Protein AF-A0A536URD9-F1 (afdb_monomer)

Radius of gyration: 22.52 Å; Cα contacts (8 Å, |Δi|>4): 52; chains: 1; bounding box: 43×47×62 Å

Solvent-accessible surface area (backbone atoms only — not comparable to full-atom values): 7184 Å² total; per-residue (Å²): 133,90,82,89,80,92,72,85,83,72,82,86,80,73,82,71,85,88,58,98,82,60,55,73,68,55,48,50,51,45,49,53,51,17,67,68,47,91,67,63,44,72,52,42,37,30,32,57,55,17,29,72,77,56,36,71,65,23,14,50,51,37,42,47,52,64,52,48,53,59,50,51,51,50,51,53,51,50,58,51,44,71,75,44,53,88,38,67,69,51,48,52,49,52,52,51,51,53,50,52,53,53,52,50,53,52,49,51,50,50,60,61,49,58,64,60,76,72,62,82,128

pLDDT: mean 81.41, std 15.67, range [40.59, 97.0]

Structure (mmCIF, N/CA/C/O backbone):
data_AF-A0A536URD9-F1
#
_entry.id   AF-A0A536URD9-F1
#
loop_
_atom_site.group_PDB
_atom_site.id
_atom_site.type_symbol
_atom_site.label_atom_id
_atom_site.label_alt_id
_atom_site.label_comp_id
_atom_site.label_asym_id
_atom_site.label_entity_id
_atom_site.label_seq_id
_atom_site.pdbx_PDB_ins_code
_atom_site.Cartn_x
_atom_site.Cartn_y
_atom_site.Cartn_z
_atom_site.occupancy
_atom_site.B_iso_or_equiv
_atom_site.auth_seq_id
_atom_site.auth_comp_id
_atom_site.auth_asym_id
_atom_site.auth_atom_id
_atom_site.pdbx_PDB_model_num
ATOM 1 N N . MET A 1 1 ? -27.965 33.249 35.859 1.00 40.59 1 MET A N 1
ATOM 2 C CA . MET A 1 1 ? -28.135 31.846 36.283 1.00 40.59 1 MET A CA 1
ATOM 3 C C . MET A 1 1 ? -28.349 31.024 35.018 1.00 40.59 1 MET A C 1
ATOM 5 O O . MET A 1 1 ? -29.299 31.285 34.303 1.00 40.59 1 MET A O 1
ATOM 9 N N . SER A 1 2 ? -27.345 30.204 34.701 1.00 43.50 2 SER A N 1
ATOM 10 C CA . SER A 1 2 ? -27.216 29.172 33.657 1.00 43.50 2 SER A CA 1
ATOM 11 C C . SER A 1 2 ? -28.465 28.775 32.841 1.00 43.50 2 SER A C 1
ATOM 13 O O . SER A 1 2 ? -29.454 28.335 33.414 1.00 43.50 2 SER A O 1
ATOM 15 N N . THR A 1 3 ? -28.393 28.797 31.507 1.00 42.06 3 THR A N 1
ATOM 16 C CA . THR A 1 3 ? -28.070 27.606 30.683 1.00 42.06 3 THR A CA 1
ATOM 17 C C . THR A 1 3 ? -28.192 27.935 29.190 1.00 42.06 3 THR A C 1
ATOM 19 O O . THR A 1 3 ? -29.220 28.393 28.704 1.00 42.06 3 THR A O 1
ATOM 22 N N . ALA A 1 4 ? -27.097 27.710 28.469 1.00 54.03 4 ALA A N 1
ATOM 23 C CA . ALA A 1 4 ? -27.060 27.591 27.021 1.00 54.03 4 ALA A CA 1
ATOM 24 C C . ALA A 1 4 ? -27.517 26.180 26.625 1.00 54.03 4 ALA A C 1
ATOM 26 O O . ALA A 1 4 ? -27.027 25.232 27.237 1.00 54.03 4 ALA A O 1
ATOM 27 N N . SER A 1 5 ? -28.362 26.026 25.597 1.00 48.31 5 SER A N 1
ATOM 28 C CA . SER A 1 5 ? -28.455 24.753 24.850 1.00 48.31 5 SER A CA 1
ATOM 29 C C . SER A 1 5 ? -29.257 24.759 23.543 1.00 48.31 5 SER A C 1
ATOM 31 O O . SER A 1 5 ? -29.301 23.713 22.905 1.00 48.31 5 SER A O 1
ATOM 33 N N . ASP A 1 6 ? -29.838 25.860 23.066 1.00 46.66 6 ASP A N 1
ATOM 34 C CA . ASP A 1 6 ? -30.651 25.784 21.840 1.00 46.66 6 ASP A CA 1
ATOM 35 C C . ASP A 1 6 ? -29.830 26.093 20.586 1.00 46.66 6 ASP A C 1
ATOM 37 O O . ASP A 1 6 ? -29.899 27.166 19.992 1.00 46.66 6 ASP A O 1
ATOM 41 N N . THR A 1 7 ? -29.037 25.102 20.173 1.00 49.84 7 THR A N 1
ATOM 42 C CA . THR A 1 7 ? -28.557 25.000 18.788 1.00 49.84 7 THR A CA 1
ATOM 43 C C . THR A 1 7 ? -29.370 23.931 18.059 1.00 49.84 7 THR A C 1
ATOM 45 O O . THR A 1 7 ? -29.064 22.743 18.169 1.00 49.84 7 THR A O 1
ATOM 48 N N . PRO A 1 8 ? -30.396 24.302 17.275 1.00 49.28 8 PRO A N 1
ATOM 49 C CA . PRO A 1 8 ? -31.011 23.373 16.343 1.00 49.28 8 PRO A CA 1
ATOM 50 C C . PRO A 1 8 ? -30.080 23.235 15.132 1.00 49.28 8 PRO A C 1
ATOM 52 O O . PRO A 1 8 ? -30.231 23.914 14.121 1.00 49.28 8 PRO A O 1
ATOM 55 N N . THR A 1 9 ? -29.088 22.346 15.229 1.00 53.56 9 THR A N 1
ATOM 56 C CA . THR A 1 9 ? -28.290 21.871 14.081 1.00 53.56 9 THR A CA 1
ATOM 57 C C . THR A 1 9 ? -29.116 20.883 13.254 1.00 53.56 9 THR A C 1
ATOM 59 O O . THR A 1 9 ? -28.776 19.715 13.079 1.00 53.56 9 THR A O 1
ATOM 62 N N . ALA A 1 10 ? -30.255 21.366 12.761 1.00 49.19 10 ALA A N 1
ATOM 63 C CA . ALA A 1 10 ? -31.035 20.690 11.748 1.00 49.19 10 ALA A CA 1
ATOM 64 C C . ALA A 1 10 ? -30.282 20.735 10.408 1.00 49.19 10 ALA A C 1
ATOM 66 O O . ALA A 1 10 ? -29.823 21.787 9.973 1.00 49.19 10 ALA A O 1
ATOM 67 N N . ALA A 1 11 ? -30.236 19.578 9.748 1.00 50.09 11 ALA A N 1
ATOM 68 C CA . ALA A 1 11 ? -30.086 19.4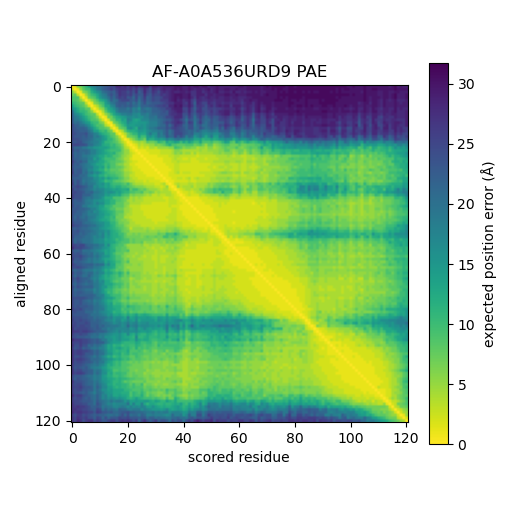29 8.303 1.00 50.09 11 ALA A CA 1
ATOM 69 C C . ALA A 1 11 ? -28.753 19.873 7.671 1.00 50.09 11 ALA A C 1
ATOM 71 O O . ALA A 1 11 ? -28.712 20.737 6.800 1.00 50.09 11 ALA A O 1
ATOM 72 N N . ILE A 1 12 ? -27.679 19.151 7.985 1.00 53.03 12 ILE A N 1
ATOM 73 C CA . ILE A 1 12 ? -26.644 18.870 6.981 1.00 53.03 12 ILE A CA 1
ATOM 74 C C . ILE A 1 12 ? -26.723 17.368 6.682 1.00 53.03 12 ILE A C 1
ATOM 76 O O . ILE A 1 12 ? -25.902 16.569 7.116 1.00 53.03 12 ILE A O 1
ATOM 80 N N . ASP A 1 13 ? -27.807 16.975 6.010 1.00 51.12 13 ASP A N 1
ATOM 81 C CA . ASP A 1 13 ? -27.921 15.663 5.373 1.00 51.12 13 ASP A CA 1
ATOM 82 C C . ASP A 1 13 ? -27.298 15.802 3.981 1.00 51.12 13 ASP A C 1
ATOM 84 O O . ASP A 1 13 ? -27.980 16.064 2.989 1.00 51.12 13 ASP A O 1
ATOM 88 N N . VAL A 1 14 ? -25.962 15.773 3.921 1.00 57.59 14 VAL A N 1
ATOM 89 C CA . VAL A 1 14 ? -25.253 15.741 2.639 1.00 57.59 14 VAL A CA 1
ATOM 90 C C . VAL A 1 14 ? -25.345 14.305 2.136 1.00 57.59 14 VAL A C 1
ATOM 92 O O . VAL A 1 14 ? -24.819 13.392 2.778 1.00 57.59 14 VAL A O 1
ATOM 95 N N . PRO A 1 15 ? -26.007 14.050 0.997 1.00 50.81 15 PRO A N 1
ATOM 96 C CA . PRO A 1 15 ? -26.129 12.704 0.477 1.00 50.81 15 PRO A CA 1
ATOM 97 C C . PRO A 1 15 ? -24.760 12.276 -0.058 1.00 50.81 15 PRO A C 1
ATOM 99 O O . PRO A 1 15 ? -24.400 12.567 -1.204 1.00 50.81 15 PRO A O 1
ATOM 102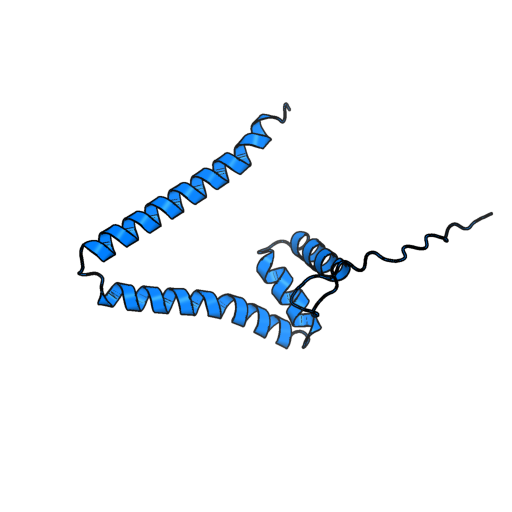 N N . THR A 1 16 ? -23.982 11.566 0.760 1.00 50.09 16 THR A N 1
ATOM 103 C CA . THR A 1 16 ? -22.754 10.902 0.324 1.00 50.09 16 THR A CA 1
ATOM 104 C C . THR A 1 16 ? -23.135 9.779 -0.639 1.00 50.09 16 THR A C 1
ATOM 106 O O . THR A 1 16 ? -23.513 8.657 -0.296 1.00 50.09 16 THR A O 1
ATOM 109 N N . ARG A 1 17 ? -23.113 10.130 -1.926 1.00 49.69 17 ARG A N 1
ATOM 110 C CA . ARG A 1 17 ? -23.374 9.224 -3.040 1.00 49.69 17 ARG A CA 1
ATOM 111 C C . ARG A 1 17 ? -22.395 8.047 -2.964 1.00 49.69 17 ARG A C 1
ATOM 113 O O . ARG A 1 17 ? -21.210 8.216 -3.227 1.00 49.69 17 ARG A O 1
ATOM 120 N N . ARG A 1 18 ? -22.951 6.850 -2.738 1.00 50.78 18 ARG A N 1
ATOM 121 C CA . ARG A 1 18 ? -22.345 5.510 -2.916 1.00 50.78 18 ARG A CA 1
ATOM 122 C C . ARG A 1 18 ? -21.562 4.919 -1.735 1.00 50.78 18 ARG A C 1
ATOM 124 O O . ARG A 1 18 ? -20.482 4.393 -1.937 1.00 50.78 18 ARG A O 1
ATOM 131 N N . ALA A 1 19 ? -22.130 4.912 -0.534 1.00 54.44 19 ALA A N 1
ATOM 132 C CA . ALA A 1 19 ? -22.181 3.725 0.341 1.00 54.44 19 ALA A CA 1
ATOM 133 C C . ALA A 1 19 ? -22.770 4.146 1.691 1.00 54.44 19 ALA A C 1
ATOM 135 O O . ALA A 1 19 ? -22.151 4.902 2.430 1.00 54.44 19 ALA A O 1
ATOM 136 N N . ARG A 1 20 ? -23.966 3.652 2.032 1.00 60.38 20 ARG A N 1
ATOM 137 C CA . ARG A 1 20 ? -24.683 3.969 3.286 1.00 60.38 20 ARG A CA 1
ATOM 138 C C . ARG A 1 20 ? -24.068 3.272 4.516 1.00 60.38 20 ARG A C 1
ATOM 140 O O . ARG A 1 20 ? -24.796 2.695 5.314 1.00 60.38 20 ARG A O 1
ATOM 147 N N . TRP A 1 21 ? -22.741 3.217 4.619 1.00 66.25 21 TRP A N 1
ATOM 148 C CA . TRP A 1 21 ? -22.040 2.466 5.671 1.00 66.25 21 TRP A CA 1
ATOM 149 C C . TRP A 1 21 ? -21.673 3.355 6.866 1.00 66.25 21 TRP A C 1
ATOM 151 O O . TRP A 1 21 ? -21.739 2.890 7.998 1.00 66.25 21 TRP A O 1
ATOM 161 N N . LEU A 1 22 ? -21.323 4.624 6.622 1.00 70.38 22 LEU A N 1
ATOM 162 C CA . LEU A 1 22 ? -21.058 5.645 7.642 1.00 70.38 22 LEU A CA 1
ATOM 163 C C . LEU A 1 22 ? -21.719 6.969 7.237 1.00 70.38 22 LEU A C 1
ATOM 165 O O . LEU A 1 22 ? -21.748 7.304 6.051 1.00 70.38 22 LEU A O 1
ATOM 169 N N . SER A 1 23 ? -22.219 7.728 8.217 1.00 79.50 23 SER A N 1
ATOM 170 C CA . SER A 1 23 ? -22.591 9.132 7.986 1.00 79.50 23 SER A CA 1
ATOM 171 C C . SER A 1 23 ? -21.333 9.985 7.779 1.00 79.50 23 SER A C 1
ATOM 173 O O . SER A 1 23 ? -20.237 9.592 8.179 1.00 79.50 23 SER A O 1
ATOM 175 N N . GLU A 1 24 ? -21.458 11.164 7.168 1.00 78.69 24 GLU A N 1
ATOM 176 C CA . GLU A 1 24 ? -20.312 12.060 6.939 1.00 78.69 24 GLU A CA 1
ATOM 177 C C . GLU A 1 24 ? -19.631 12.486 8.247 1.00 78.69 24 GLU A C 1
ATOM 179 O O . GLU A 1 24 ? -18.401 12.488 8.350 1.00 78.69 24 GLU A O 1
ATOM 184 N N . ARG A 1 25 ? -20.437 12.766 9.278 1.00 80.44 25 ARG A N 1
ATOM 185 C CA . ARG A 1 25 ? -19.947 13.075 10.623 1.00 80.44 25 ARG A CA 1
ATOM 186 C C . ARG A 1 25 ? -19.148 11.912 11.198 1.00 80.44 25 ARG A C 1
ATOM 188 O O . ARG A 1 25 ? -18.043 12.106 11.686 1.00 80.44 25 ARG A O 1
ATOM 195 N N . GLU A 1 26 ? -19.676 10.702 11.075 1.00 80.88 26 GLU A N 1
ATOM 196 C CA . GLU A 1 26 ? -19.039 9.509 11.616 1.00 80.88 26 GLU A CA 1
ATOM 197 C C . GLU A 1 26 ? -17.755 9.135 10.866 1.00 80.88 26 GLU A C 1
ATOM 199 O O . GLU A 1 26 ? -16.762 8.745 11.473 1.00 80.88 26 GLU A O 1
ATOM 204 N N . PHE A 1 27 ? -17.737 9.297 9.543 1.00 84.38 27 PHE A N 1
ATOM 205 C CA . PHE A 1 27 ? -16.522 9.131 8.753 1.00 84.38 27 PHE A CA 1
ATOM 206 C C . PHE A 1 27 ? -15.449 10.144 9.161 1.00 84.38 27 PHE A C 1
ATOM 208 O O . PHE A 1 27 ? -14.288 9.773 9.328 1.00 84.38 27 PHE A O 1
ATOM 215 N N . THR A 1 28 ? -15.841 11.403 9.370 1.00 85.81 28 THR A N 1
ATOM 216 C CA . THR A 1 28 ? -14.932 12.458 9.836 1.00 85.81 28 THR A CA 1
ATOM 217 C C . THR A 1 28 ? -14.375 12.128 11.219 1.00 85.81 28 THR A C 1
ATOM 219 O O . THR A 1 28 ? -13.167 12.201 11.410 1.00 85.81 28 THR A O 1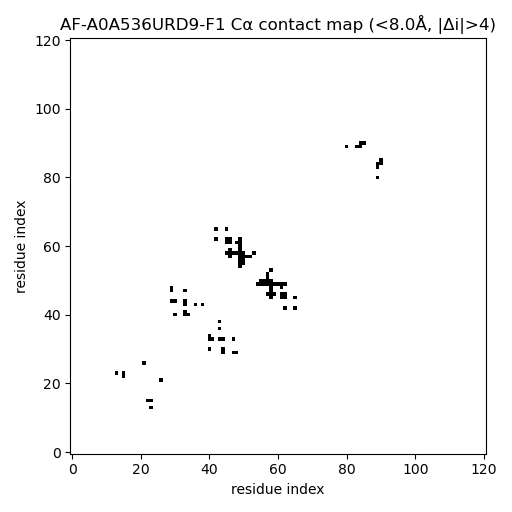
ATOM 222 N N . GLU A 1 29 ? -15.212 11.676 12.155 1.00 88.38 29 GLU A N 1
ATOM 223 C CA . GLU A 1 29 ? -14.782 11.248 13.493 1.00 88.38 29 GLU A CA 1
ATOM 224 C C . GLU A 1 29 ? -13.786 10.078 13.429 1.00 88.38 29 GLU A C 1
ATOM 226 O O . GLU A 1 29 ? -12.721 10.134 14.048 1.00 88.38 29 GLU A O 1
ATOM 231 N N . VAL A 1 30 ? -14.072 9.047 12.624 1.00 88.19 30 VAL A N 1
ATOM 232 C CA . VAL A 1 30 ? -13.163 7.906 12.418 1.00 88.19 30 VAL A CA 1
ATOM 233 C C . VAL A 1 30 ? -11.843 8.343 11.781 1.00 88.19 30 VAL A C 1
ATOM 235 O O . VAL A 1 30 ? -10.780 7.877 12.199 1.00 88.19 30 VAL A O 1
ATOM 238 N N . LEU A 1 31 ? -11.877 9.237 10.789 1.00 88.06 31 LEU A N 1
ATOM 239 C CA . LEU A 1 31 ? -10.672 9.781 10.163 1.00 88.06 31 LEU A CA 1
ATOM 240 C C . LEU A 1 31 ? -9.836 10.601 11.149 1.00 88.06 31 LEU A C 1
ATOM 242 O O . LEU A 1 31 ? -8.621 10.417 11.206 1.00 88.06 31 LEU A O 1
ATOM 246 N N . SER A 1 32 ? -10.467 11.474 11.934 1.00 87.75 32 SER A N 1
ATOM 247 C CA . SER A 1 32 ? -9.789 12.286 12.946 1.00 87.75 32 SER A CA 1
ATOM 248 C C . SER A 1 32 ? -9.145 11.414 14.022 1.00 87.75 32 SER A C 1
ATOM 250 O O . SER A 1 32 ? -7.978 11.616 14.352 1.00 87.75 32 SER A O 1
ATOM 252 N N . LEU A 1 33 ? -9.851 10.387 14.506 1.00 88.25 33 LEU A N 1
ATOM 253 C CA . LEU A 1 33 ? -9.283 9.386 15.414 1.00 88.25 33 LEU A CA 1
ATOM 254 C C . LEU A 1 33 ? -8.096 8.662 14.764 1.00 88.25 33 LEU A C 1
ATOM 256 O O . LEU A 1 33 ? -7.037 8.541 15.369 1.00 88.25 33 LEU A O 1
ATOM 260 N N . SER A 1 34 ? -8.223 8.240 13.507 1.00 89.19 34 SER A N 1
ATOM 261 C CA . SER A 1 34 ? -7.164 7.511 12.792 1.00 89.19 34 SER A CA 1
ATOM 262 C C . SER A 1 34 ? -5.896 8.332 12.563 1.00 89.19 34 SER A C 1
ATOM 264 O O . SER A 1 34 ? -4.808 7.759 12.521 1.00 89.19 34 SER A O 1
ATOM 266 N N . GLN A 1 35 ? -6.034 9.653 12.414 1.00 89.25 35 GLN A N 1
ATOM 267 C CA . GLN A 1 35 ? -4.923 10.605 12.327 1.00 89.25 35 GLN A CA 1
ATOM 268 C C . GLN A 1 35 ? -4.271 10.878 13.686 1.00 89.25 35 GLN A C 1
ATOM 270 O O . GLN A 1 35 ? -3.093 11.222 13.730 1.00 89.25 35 GLN A O 1
ATOM 275 N N . PHE A 1 36 ? -5.025 10.729 14.777 1.00 89.44 36 PHE A N 1
ATOM 276 C CA . PHE A 1 36 ? -4.510 10.866 16.136 1.00 89.44 36 PHE A CA 1
ATOM 277 C C . PHE A 1 36 ? -3.674 9.651 16.564 1.00 89.44 36 PHE A C 1
ATOM 279 O O . PHE A 1 36 ? -2.673 9.808 17.261 1.00 89.44 36 PHE A O 1
ATOM 286 N N . LEU A 1 37 ? -4.052 8.439 16.137 1.00 86.44 37 LEU A N 1
ATOM 287 C CA . LEU A 1 37 ? -3.258 7.238 16.404 1.00 86.44 37 LEU A CA 1
ATOM 288 C C . LEU A 1 37 ? -1.945 7.247 15.589 1.00 86.44 37 LEU A C 1
ATOM 290 O O . LEU A 1 37 ? -1.990 7.373 14.362 1.00 86.44 37 LEU A O 1
ATOM 294 N N . PRO A 1 38 ? -0.774 7.038 16.225 1.00 77.75 38 PRO A N 1
ATOM 295 C CA . PRO A 1 38 ? 0.488 6.929 15.507 1.00 77.75 38 PRO A CA 1
ATOM 296 C C . PRO A 1 38 ? 0.486 5.665 14.644 1.00 77.75 38 PRO A C 1
ATOM 298 O O . PRO A 1 38 ? 0.308 4.555 15.143 1.00 77.75 38 PRO A O 1
ATOM 301 N N . GLY A 1 39 ? 0.682 5.827 13.337 1.00 85.12 39 GLY A N 1
ATOM 302 C CA . GLY A 1 39 ? 0.773 4.705 12.409 1.00 85.12 39 GLY A CA 1
ATOM 303 C C . GLY A 1 39 ? 0.210 5.004 11.020 1.00 85.12 39 GLY A C 1
ATOM 304 O O . GLY A 1 39 ? -0.088 6.153 10.684 1.00 85.12 39 GLY A O 1
ATOM 305 N N . PRO A 1 40 ? 0.073 3.968 10.178 1.00 88.25 40 PRO A N 1
ATOM 306 C CA . PRO A 1 40 ? -0.509 4.108 8.854 1.00 88.25 40 PRO A CA 1
ATOM 307 C C . PRO A 1 40 ? -2.001 4.439 8.973 1.00 88.25 40 PRO A C 1
ATOM 309 O O . PRO A 1 40 ? -2.808 3.577 9.318 1.00 88.25 40 PRO A O 1
ATOM 312 N N . ASN A 1 41 ? -2.376 5.676 8.640 1.00 90.88 41 ASN A N 1
ATOM 313 C CA . ASN A 1 41 ? -3.753 6.179 8.752 1.00 90.88 41 ASN A CA 1
ATOM 314 C C . ASN A 1 41 ? -4.791 5.205 8.149 1.00 90.88 41 ASN A C 1
ATOM 316 O O . ASN A 1 41 ? -5.778 4.857 8.789 1.00 90.88 41 ASN A O 1
ATOM 320 N N . ILE A 1 42 ? -4.509 4.667 6.959 1.00 90.31 42 ILE A N 1
ATOM 321 C CA . ILE A 1 42 ? -5.405 3.732 6.260 1.00 90.31 42 ILE A CA 1
ATOM 322 C C . ILE A 1 42 ? -5.654 2.440 7.065 1.00 90.31 42 ILE A C 1
ATOM 324 O O . ILE A 1 42 ? -6.773 1.929 7.059 1.00 90.31 42 ILE A O 1
ATOM 328 N N . ILE A 1 43 ? -4.651 1.918 7.781 1.00 91.81 43 ILE A N 1
ATOM 329 C CA . ILE A 1 43 ? -4.825 0.725 8.625 1.00 91.81 43 ILE A CA 1
ATOM 330 C C . ILE A 1 43 ? -5.646 1.073 9.867 1.00 91.81 43 ILE A C 1
ATOM 332 O O . ILE A 1 43 ? -6.538 0.312 10.229 1.00 91.81 43 ILE A O 1
ATOM 336 N N . ASN A 1 44 ? -5.402 2.231 10.486 1.00 92.44 44 ASN A N 1
ATOM 337 C CA . ASN A 1 44 ? -6.172 2.680 11.648 1.00 92.44 44 ASN A CA 1
ATOM 338 C C . ASN A 1 44 ? -7.668 2.790 11.312 1.00 92.44 44 ASN A C 1
ATOM 340 O O . ASN A 1 44 ? -8.500 2.245 12.040 1.00 92.44 44 ASN A O 1
ATOM 344 N N . VAL A 1 45 ? -8.008 3.380 10.159 1.00 91.06 45 VAL A N 1
ATOM 345 C CA . VAL A 1 45 ? -9.394 3.429 9.664 1.00 91.06 45 VAL A CA 1
ATOM 346 C C . VAL A 1 45 ? -9.947 2.016 9.471 1.00 91.06 45 VAL A C 1
ATOM 348 O O . VAL A 1 45 ? -11.046 1.724 9.936 1.00 91.06 45 VAL A O 1
ATOM 351 N N . ALA A 1 46 ? -9.195 1.116 8.829 1.00 91.38 46 ALA A N 1
ATOM 352 C CA . ALA A 1 46 ? -9.635 -0.261 8.598 1.00 91.38 46 ALA A CA 1
ATOM 353 C C . ALA A 1 46 ? -9.887 -1.032 9.904 1.00 91.38 46 ALA A C 1
ATOM 355 O O . ALA A 1 46 ? -10.866 -1.772 9.998 1.00 91.38 46 ALA A O 1
ATOM 356 N N . ILE A 1 47 ? -9.054 -0.827 10.927 1.00 91.81 47 ILE A N 1
ATOM 357 C CA . ILE A 1 47 ? -9.219 -1.431 12.252 1.00 91.81 47 ILE A CA 1
ATOM 358 C C . ILE A 1 47 ? -10.474 -0.892 12.934 1.00 91.81 47 ILE A C 1
ATOM 360 O O . ILE A 1 47 ? -11.277 -1.697 13.404 1.00 91.81 47 ILE A O 1
ATOM 364 N N . ILE A 1 48 ? -10.663 0.431 12.978 1.00 89.38 48 ILE A N 1
ATOM 365 C CA . ILE A 1 48 ? -11.805 1.074 13.650 1.00 89.38 48 ILE A CA 1
ATOM 366 C C . ILE A 1 48 ? -13.118 0.685 12.964 1.00 89.38 48 ILE A C 1
ATOM 368 O O . ILE A 1 48 ? -14.068 0.255 13.621 1.00 89.38 48 ILE A O 1
ATOM 372 N N . VAL A 1 49 ? -13.153 0.769 11.633 1.00 89.19 49 VAL A N 1
ATOM 373 C CA . VAL A 1 49 ? -14.319 0.384 10.833 1.00 89.19 49 VAL A CA 1
ATOM 374 C C . VAL A 1 49 ? -14.581 -1.118 10.963 1.00 89.19 49 VAL A C 1
ATOM 376 O O . VAL A 1 49 ? -15.707 -1.518 11.246 1.00 89.19 49 VAL A O 1
ATOM 379 N N . GLY A 1 50 ? -13.552 -1.961 10.841 1.00 88.00 50 GLY A N 1
ATOM 380 C CA . GLY A 1 50 ? -13.672 -3.412 11.002 1.00 88.00 50 GLY A CA 1
ATOM 381 C C . GLY A 1 50 ? -14.147 -3.825 12.398 1.00 88.00 50 GLY A C 1
ATOM 382 O O . GLY A 1 50 ? -14.987 -4.722 12.515 1.00 88.00 50 GLY A O 1
ATOM 383 N N . ASN A 1 51 ? -13.693 -3.123 13.443 1.00 89.19 51 ASN A N 1
ATOM 384 C CA . ASN A 1 51 ? -14.116 -3.365 14.824 1.00 89.19 51 ASN A CA 1
ATOM 385 C C . ASN A 1 51 ? -15.615 -3.123 14.991 1.00 89.19 51 ASN A C 1
ATOM 387 O O . ASN A 1 51 ? -16.307 -3.858 15.686 1.00 89.19 51 ASN A O 1
ATOM 391 N N . ARG A 1 52 ? -16.139 -2.099 14.320 1.00 85.12 52 ARG A N 1
ATOM 392 C CA . ARG A 1 52 ? -17.551 -1.738 14.413 1.00 85.12 52 ARG A CA 1
ATOM 393 C C . ARG A 1 52 ? -18.482 -2.777 13.784 1.00 85.12 52 ARG A C 1
ATOM 395 O O . ARG A 1 52 ? -19.591 -2.961 14.271 1.00 85.12 52 ARG A O 1
ATOM 402 N N . PHE A 1 53 ? -18.044 -3.470 12.732 1.00 81.88 53 PHE A N 1
ATOM 403 C CA . PHE A 1 53 ? -18.870 -4.479 12.061 1.00 81.88 53 PHE A CA 1
ATOM 404 C C . PHE A 1 53 ? -18.911 -5.826 12.794 1.00 81.88 53 PHE A C 1
ATOM 406 O O . PHE A 1 53 ? -19.965 -6.459 12.840 1.00 81.88 53 PHE A O 1
ATOM 413 N N . ARG A 1 54 ? -17.774 -6.309 13.317 1.00 85.31 54 ARG A N 1
ATOM 414 C CA . ARG A 1 54 ? -17.663 -7.665 13.903 1.00 85.31 54 ARG A CA 1
ATOM 415 C C . ARG A 1 54 ? -16.720 -7.762 15.111 1.00 85.31 54 ARG A C 1
ATOM 417 O O . ARG A 1 54 ? -16.243 -8.849 15.437 1.00 85.31 54 ARG 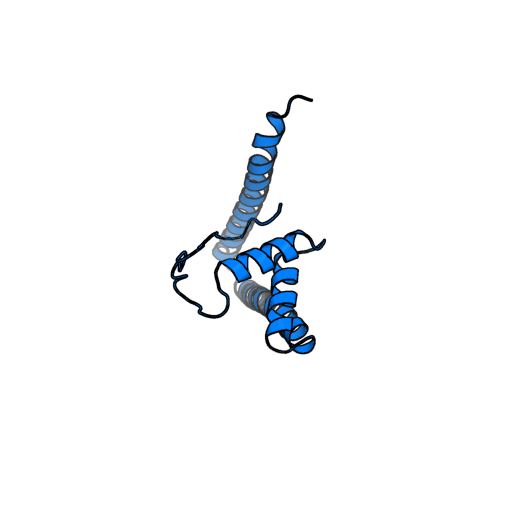A O 1
ATOM 424 N N . GLY A 1 55 ? -16.433 -6.645 15.772 1.00 88.31 55 GLY A N 1
ATOM 425 C CA . GLY A 1 55 ? -15.480 -6.592 16.878 1.00 88.31 55 GLY A CA 1
ATOM 426 C C . GLY A 1 55 ? -14.042 -6.897 16.424 1.00 88.31 55 GLY A C 1
ATOM 427 O O . GLY A 1 55 ? -13.712 -6.705 15.249 1.00 88.31 55 GLY A O 1
ATOM 428 N N . PRO A 1 56 ? -13.180 -7.436 17.303 1.00 87.81 56 PRO A N 1
ATOM 429 C CA . PRO A 1 56 ? -11.750 -7.604 17.020 1.00 87.81 56 PRO A CA 1
ATOM 430 C C . PRO A 1 56 ? -11.463 -8.516 15.815 1.00 87.81 56 PRO A C 1
ATOM 432 O O . PRO A 1 56 ? -10.517 -8.282 15.062 1.00 87.81 56 PRO A O 1
ATOM 435 N N . LEU A 1 57 ? -12.314 -9.518 15.572 1.00 91.00 57 LEU A N 1
ATOM 436 C CA . LEU A 1 57 ? -12.223 -10.379 14.387 1.00 91.00 57 LEU A CA 1
ATOM 437 C C . LEU A 1 57 ? -12.500 -9.603 13.092 1.00 91.00 57 LEU A C 1
ATOM 439 O O . LEU A 1 57 ? -11.872 -9.862 12.066 1.00 91.00 57 LEU A O 1
ATOM 443 N N . GLY A 1 58 ? -13.411 -8.628 13.142 1.00 88.94 58 GLY A N 1
ATOM 444 C CA . GLY A 1 58 ? -13.707 -7.739 12.023 1.00 88.94 58 GLY A CA 1
ATOM 445 C C . GLY A 1 58 ? -12.542 -6.806 11.694 1.00 88.94 58 GLY A C 1
ATOM 446 O O . GLY A 1 58 ? -12.224 -6.633 10.520 1.00 88.94 58 GLY A O 1
ATOM 447 N N . SER A 1 59 ? -11.847 -6.267 12.702 1.00 91.25 59 SER A N 1
ATOM 448 C CA . SER A 1 59 ? -10.628 -5.465 12.500 1.00 91.25 59 SER A CA 1
ATOM 449 C C . SER A 1 59 ? -9.518 -6.256 11.822 1.00 91.25 59 SER A C 1
ATOM 451 O O . SER A 1 59 ? -8.862 -5.750 10.908 1.00 91.25 59 SER A O 1
ATOM 453 N N . LEU A 1 60 ? -9.314 -7.503 12.256 1.00 94.12 60 LEU A N 1
ATOM 454 C CA . LEU A 1 60 ? -8.287 -8.372 11.695 1.00 94.12 60 LEU A CA 1
ATOM 455 C C . LEU A 1 60 ? -8.622 -8.733 10.245 1.00 94.12 60 LEU A C 1
ATOM 457 O O . LEU A 1 60 ? -7.783 -8.566 9.365 1.00 94.12 60 LEU A O 1
ATOM 461 N N . ALA A 1 61 ? -9.869 -9.122 9.972 1.00 93.50 61 ALA A N 1
ATOM 462 C CA . ALA A 1 61 ? -10.335 -9.409 8.617 1.00 93.50 61 ALA A CA 1
ATOM 463 C C . ALA A 1 61 ? -10.251 -8.183 7.689 1.00 93.50 61 ALA A C 1
ATOM 465 O O . ALA A 1 61 ? -9.811 -8.316 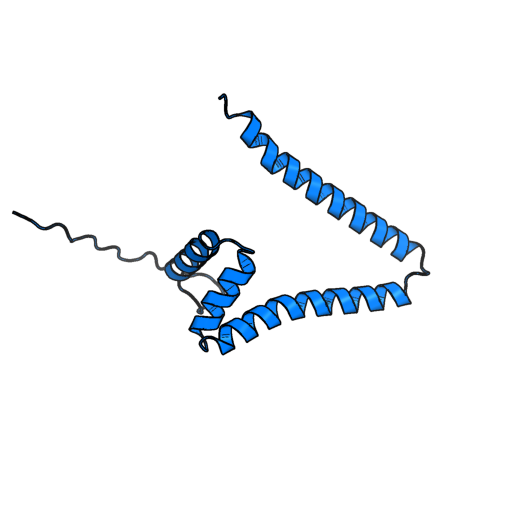6.549 1.00 93.50 61 ALA A O 1
ATOM 466 N N . ALA A 1 62 ? -10.618 -6.991 8.170 1.00 92.19 62 ALA A N 1
ATOM 467 C CA . ALA A 1 62 ? -10.528 -5.751 7.399 1.00 92.19 62 ALA A CA 1
ATOM 468 C C . ALA A 1 62 ? -9.074 -5.390 7.071 1.00 92.19 62 ALA A C 1
ATOM 470 O O . ALA A 1 62 ? -8.763 -5.067 5.927 1.00 92.19 62 ALA A O 1
ATOM 471 N N . SER A 1 63 ? -8.172 -5.500 8.049 1.00 92.62 63 SER A N 1
ATOM 472 C CA . SER A 1 63 ? -6.746 -5.197 7.869 1.00 92.62 63 SER A CA 1
ATOM 473 C C . SER A 1 63 ? -6.060 -6.208 6.950 1.00 92.62 63 SER A C 1
ATOM 475 O O . SER A 1 63 ? -5.305 -5.825 6.056 1.00 92.62 63 SER A O 1
ATOM 477 N N . VAL A 1 64 ? -6.356 -7.500 7.126 1.00 94.81 64 VAL A N 1
ATOM 478 C CA . VAL A 1 64 ? -5.837 -8.564 6.261 1.00 94.81 64 VAL A CA 1
ATOM 479 C C . VAL A 1 64 ? -6.383 -8.405 4.851 1.00 94.81 64 VAL A C 1
ATOM 481 O O . VAL A 1 64 ? -5.594 -8.423 3.920 1.00 94.81 64 VAL A O 1
ATOM 484 N N . GLY A 1 65 ? -7.685 -8.181 4.664 1.00 93.50 65 GLY A N 1
ATOM 485 C CA . GLY A 1 65 ? -8.266 -7.955 3.338 1.00 93.50 65 GLY A CA 1
ATOM 486 C C . GLY A 1 65 ? -7.670 -6.733 2.635 1.00 93.50 65 GLY A C 1
ATOM 487 O O . GLY A 1 65 ? -7.316 -6.807 1.457 1.00 93.50 65 GLY A O 1
ATOM 488 N N . LEU A 1 66 ? -7.480 -5.638 3.378 1.00 94.00 66 LEU A N 1
ATOM 489 C CA . LEU A 1 66 ? -6.843 -4.413 2.898 1.00 94.00 66 LEU A CA 1
ATOM 490 C C . LEU A 1 66 ? -5.407 -4.650 2.407 1.00 94.00 66 LEU A C 1
ATOM 492 O O . LEU A 1 66 ? -5.016 -4.056 1.408 1.00 94.00 66 LEU A O 1
ATOM 496 N N . MET A 1 67 ? -4.629 -5.497 3.086 1.00 93.81 67 MET A N 1
ATOM 497 C CA . MET A 1 67 ? -3.245 -5.817 2.704 1.00 93.81 67 MET A CA 1
ATOM 498 C C . MET A 1 67 ? -3.155 -6.908 1.639 1.00 93.81 67 MET A C 1
ATOM 500 O O . MET A 1 67 ? -2.322 -6.846 0.736 1.00 93.81 67 MET A O 1
ATOM 504 N N . LEU A 1 68 ? -4.029 -7.904 1.724 1.00 95.81 68 LEU A N 1
ATOM 505 C CA . LEU A 1 68 ? -4.028 -9.069 0.854 1.00 95.81 68 LEU A CA 1
ATOM 506 C C . LEU A 1 68 ? -4.376 -8.683 -0.584 1.00 95.81 68 LEU A C 1
ATOM 508 O O . LEU A 1 68 ? -3.760 -9.189 -1.517 1.00 95.81 68 LEU A O 1
ATOM 512 N N . MET A 1 69 ? -5.315 -7.756 -0.774 1.00 94.69 69 MET A N 1
ATOM 513 C CA . MET A 1 69 ? -5.737 -7.311 -2.102 1.00 94.69 69 MET A CA 1
ATOM 514 C C . MET A 1 69 ? -4.591 -6.699 -2.941 1.00 94.69 69 MET A C 1
ATOM 516 O O . MET A 1 69 ? -4.312 -7.219 -4.025 1.00 94.69 69 MET A O 1
ATOM 520 N N . PRO A 1 70 ? -3.874 -5.648 -2.487 1.00 94.69 70 PRO A N 1
ATOM 521 C CA . PRO A 1 70 ? -2.736 -5.110 -3.230 1.00 94.69 70 PRO A CA 1
ATOM 522 C C . PRO A 1 70 ? -1.584 -6.114 -3.322 1.00 94.69 70 PRO A C 1
ATOM 524 O O . PRO A 1 70 ? -0.893 -6.140 -4.337 1.00 94.69 70 PRO A O 1
ATOM 527 N N . PHE A 1 71 ? -1.398 -6.975 -2.317 1.00 95.94 71 PHE A N 1
ATOM 528 C CA . PHE A 1 71 ? -0.380 -8.023 -2.358 1.00 95.94 71 PHE A CA 1
ATOM 529 C C . PHE A 1 71 ? -0.624 -9.020 -3.499 1.00 95.94 71 PHE A C 1
ATOM 531 O O . PHE A 1 71 ? 0.271 -9.258 -4.310 1.00 95.94 71 PHE A O 1
ATOM 538 N N . ILE A 1 72 ? -1.850 -9.540 -3.626 1.00 97.00 72 ILE A N 1
ATOM 539 C CA . ILE A 1 72 ? -2.244 -10.410 -4.743 1.00 97.00 72 ILE A CA 1
ATOM 540 C C . ILE A 1 72 ? -2.057 -9.679 -6.072 1.00 97.00 72 ILE A C 1
ATOM 542 O O . ILE A 1 72 ? -1.520 -10.256 -7.015 1.00 97.00 72 ILE A O 1
ATOM 546 N N . MET A 1 73 ? -2.450 -8.405 -6.151 1.00 96.00 73 MET A N 1
ATOM 547 C CA . MET A 1 73 ? -2.294 -7.618 -7.374 1.00 96.00 73 MET A CA 1
ATOM 548 C C . MET A 1 73 ? -0.825 -7.526 -7.805 1.00 96.00 73 MET A C 1
ATOM 550 O O . MET A 1 73 ? -0.512 -7.778 -8.967 1.00 96.00 73 MET A O 1
ATOM 554 N N . VAL A 1 74 ? 0.089 -7.243 -6.873 1.00 94.25 74 VAL A N 1
ATOM 555 C CA . VAL A 1 74 ? 1.533 -7.204 -7.152 1.00 94.25 74 VAL A CA 1
ATOM 556 C C . VAL A 1 74 ? 2.053 -8.574 -7.583 1.00 94.25 74 VAL A C 1
ATOM 558 O O . VAL A 1 74 ? 2.808 -8.643 -8.549 1.00 94.25 74 VAL A O 1
ATOM 561 N N . LEU A 1 75 ? 1.633 -9.663 -6.934 1.00 95.25 75 LEU A N 1
ATOM 562 C CA . LEU A 1 75 ? 2.043 -11.016 -7.323 1.00 95.25 75 LEU A CA 1
ATOM 563 C C . LEU A 1 75 ? 1.582 -11.385 -8.735 1.00 95.25 75 LEU A C 1
ATOM 565 O O . LEU A 1 75 ? 2.364 -11.937 -9.507 1.00 95.25 75 LEU A O 1
ATOM 569 N N . VAL A 1 76 ? 0.339 -11.057 -9.092 1.00 94.81 76 VAL A N 1
ATOM 570 C CA . VAL A 1 76 ? -0.193 -11.291 -10.441 1.00 94.81 76 VAL A CA 1
ATOM 571 C C . VAL A 1 76 ? 0.598 -10.490 -11.472 1.00 94.81 76 VAL A C 1
ATOM 573 O O . VAL A 1 76 ? 1.014 -11.046 -12.488 1.00 94.81 76 VAL A O 1
ATOM 576 N N . LEU A 1 77 ? 0.860 -9.208 -11.202 1.00 90.44 77 LEU A N 1
ATOM 577 C CA . LEU A 1 77 ? 1.670 -8.363 -12.081 1.00 90.44 77 LEU A CA 1
ATOM 578 C C . LEU A 1 77 ? 3.103 -8.889 -12.215 1.00 90.44 77 LEU A C 1
ATOM 580 O O . LEU A 1 77 ? 3.635 -8.916 -13.320 1.00 90.44 77 LEU A O 1
ATOM 584 N N . ALA A 1 78 ? 3.718 -9.339 -11.121 1.00 89.56 78 ALA A N 1
ATOM 585 C CA . ALA A 1 78 ? 5.066 -9.897 -11.124 1.00 89.56 78 ALA A CA 1
ATOM 586 C C . ALA A 1 78 ? 5.137 -11.209 -11.917 1.00 89.56 78 ALA A C 1
ATOM 588 O O . ALA A 1 78 ? 6.039 -11.386 -12.735 1.00 89.56 78 ALA A O 1
ATOM 589 N N . ALA A 1 79 ? 4.166 -12.106 -11.731 1.00 91.19 79 ALA A N 1
ATOM 590 C CA . ALA A 1 79 ? 4.071 -13.350 -12.489 1.00 91.19 79 ALA A CA 1
ATOM 591 C C . ALA A 1 79 ? 3.849 -13.087 -13.986 1.00 91.19 79 ALA A C 1
ATOM 593 O O . ALA A 1 79 ? 4.443 -13.759 -14.829 1.00 91.19 79 ALA A O 1
ATOM 594 N N . LEU A 1 80 ? 3.025 -12.090 -14.324 1.00 88.25 80 LEU A N 1
ATOM 595 C CA . LEU A 1 80 ? 2.811 -11.667 -15.704 1.00 88.25 80 LEU A CA 1
ATOM 596 C C . LEU A 1 80 ? 4.096 -11.083 -16.301 1.00 88.25 80 LEU A C 1
ATOM 598 O O . LEU A 1 80 ? 4.505 -11.485 -17.387 1.00 88.25 80 LEU A O 1
ATOM 602 N N . TYR A 1 81 ? 4.770 -10.195 -15.570 1.00 87.06 81 TYR A N 1
ATOM 603 C CA . TYR A 1 81 ? 6.046 -9.621 -15.984 1.00 87.06 81 TYR A CA 1
ATOM 604 C C . TYR A 1 81 ? 7.090 -10.711 -16.241 1.00 87.06 81 TYR A C 1
ATOM 606 O O . TYR A 1 81 ? 7.708 -10.701 -17.295 1.00 87.06 81 TYR A O 1
ATOM 614 N N . ALA A 1 82 ? 7.218 -11.705 -15.357 1.00 85.75 82 ALA A N 1
ATOM 615 C CA . ALA A 1 82 ? 8.158 -12.813 -15.530 1.00 85.75 82 ALA A CA 1
ATOM 616 C C . ALA A 1 82 ? 7.926 -13.622 -16.821 1.00 85.75 82 ALA A C 1
ATOM 618 O O . ALA A 1 82 ? 8.877 -14.154 -17.381 1.00 85.75 82 ALA A O 1
ATOM 619 N N . ARG A 1 83 ? 6.683 -13.699 -17.318 1.00 84.69 83 ARG A N 1
ATOM 620 C CA . ARG A 1 83 ? 6.365 -14.392 -18.580 1.00 84.69 83 ARG A CA 1
ATOM 621 C C . ARG A 1 83 ? 6.614 -13.558 -19.833 1.00 84.69 83 ARG A C 1
ATOM 623 O O . ARG A 1 83 ? 6.804 -14.131 -20.899 1.00 84.69 83 ARG A O 1
ATOM 630 N N . PHE A 1 84 ? 6.576 -12.233 -19.723 1.00 83.19 84 PHE A N 1
ATOM 631 C CA . PHE A 1 84 ? 6.695 -11.313 -20.860 1.00 83.19 84 PHE A CA 1
ATOM 632 C C . PHE A 1 84 ? 7.957 -10.436 -20.798 1.00 83.19 84 PHE A C 1
ATOM 634 O O . PHE A 1 84 ? 8.100 -9.512 -21.598 1.00 83.19 84 PHE A O 1
ATOM 641 N N . ALA A 1 85 ? 8.874 -10.723 -19.868 1.00 76.19 85 ALA A N 1
ATOM 642 C CA . ALA A 1 85 ? 10.083 -9.938 -19.619 1.00 76.19 85 ALA A CA 1
ATOM 643 C C . ALA A 1 85 ? 11.032 -9.883 -20.827 1.00 76.19 85 ALA A C 1
ATOM 645 O O . ALA A 1 85 ? 11.710 -8.874 -21.008 1.00 76.19 85 ALA A O 1
ATOM 646 N N . ASP A 1 86 ? 11.037 -10.921 -21.670 1.00 76.19 86 ASP A N 1
ATOM 647 C CA . ASP A 1 86 ? 11.894 -11.007 -22.863 1.00 76.19 86 ASP A CA 1
ATOM 648 C C . ASP A 1 86 ? 11.450 -10.078 -24.006 1.00 76.19 86 ASP A C 1
ATOM 650 O O . ASP A 1 86 ? 12.167 -9.886 -24.987 1.00 76.19 86 ASP A O 1
ATOM 654 N N . ILE A 1 87 ? 10.265 -9.469 -23.902 1.00 83.44 87 ILE A N 1
ATOM 655 C CA . ILE A 1 87 ? 9.781 -8.511 -24.894 1.00 83.44 87 ILE A CA 1
ATOM 656 C C . ILE A 1 87 ? 10.359 -7.129 -24.568 1.00 83.44 87 ILE A C 1
ATOM 658 O O . ILE A 1 87 ? 9.970 -6.499 -23.584 1.00 83.44 87 ILE A O 1
ATOM 662 N N . GLU A 1 88 ? 11.205 -6.589 -25.452 1.00 80.12 88 GLU A N 1
ATOM 663 C CA . GLU A 1 88 ? 11.856 -5.275 -25.270 1.00 80.12 88 GLU A CA 1
ATOM 664 C C . GLU A 1 88 ? 10.854 -4.138 -24.972 1.00 80.12 88 GLU A C 1
ATOM 666 O O . GLU A 1 88 ? 11.121 -3.241 -24.173 1.00 80.12 88 GLU A O 1
ATOM 671 N N . ARG A 1 89 ? 9.642 -4.199 -25.546 1.00 78.81 89 ARG A N 1
ATOM 672 C CA . ARG A 1 89 ? 8.562 -3.233 -25.264 1.00 78.81 89 ARG A CA 1
ATOM 673 C C . ARG A 1 89 ? 8.079 -3.277 -23.809 1.00 78.81 89 ARG A C 1
ATOM 675 O O . ARG A 1 89 ? 7.769 -2.228 -23.252 1.00 78.81 89 ARG A O 1
ATOM 682 N N . VAL A 1 90 ? 8.012 -4.460 -23.196 1.00 81.69 90 VAL A N 1
ATOM 683 C CA . VAL A 1 90 ? 7.594 -4.635 -21.793 1.00 81.69 90 VAL A CA 1
ATOM 684 C C . VAL A 1 90 ? 8.675 -4.101 -20.864 1.00 81.69 90 VAL A C 1
ATOM 686 O O . VAL A 1 90 ? 8.378 -3.347 -19.941 1.00 81.69 90 VAL A O 1
ATOM 689 N N . ARG A 1 91 ? 9.941 -4.396 -21.169 1.00 80.38 91 ARG A N 1
ATOM 690 C CA . ARG A 1 91 ? 11.095 -3.856 -20.446 1.00 80.38 91 ARG A CA 1
ATOM 691 C C . ARG A 1 91 ? 11.138 -2.324 -20.490 1.00 80.38 91 ARG A C 1
ATOM 693 O O . ARG A 1 91 ? 11.275 -1.687 -19.445 1.00 80.38 91 ARG A O 1
ATOM 700 N N . GLY A 1 92 ? 10.938 -1.729 -21.668 1.00 83.62 92 GLY A N 1
ATOM 701 C CA . GLY A 1 92 ? 10.840 -0.275 -21.830 1.00 83.62 92 GLY A CA 1
ATOM 702 C C . GLY A 1 92 ? 9.667 0.341 -21.057 1.00 83.62 92 GLY A 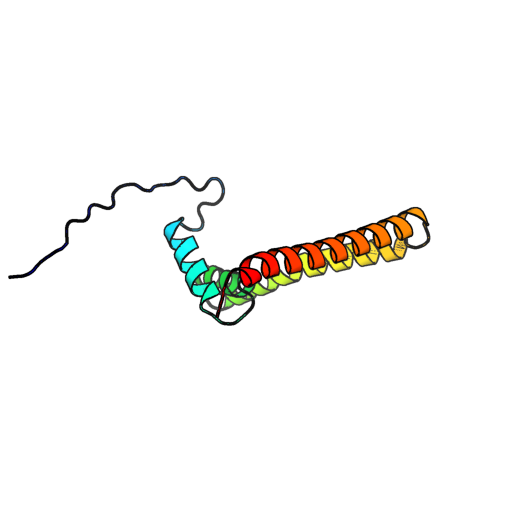C 1
ATOM 703 O O . GLY A 1 92 ? 9.834 1.368 -20.397 1.00 83.62 92 GLY A O 1
ATOM 704 N N . ALA A 1 93 ? 8.497 -0.306 -21.069 1.00 85.75 93 ALA A N 1
ATOM 705 C CA . ALA A 1 93 ? 7.335 0.143 -20.305 1.00 85.75 93 ALA A CA 1
ATOM 706 C C . ALA A 1 93 ? 7.597 0.132 -18.789 1.00 85.75 93 ALA A C 1
ATOM 708 O O . ALA A 1 93 ? 7.289 1.114 -18.115 1.00 85.75 93 ALA A O 1
ATOM 709 N N . THR A 1 94 ? 8.218 -0.922 -18.253 1.00 85.69 94 THR A N 1
ATOM 710 C CA . THR A 1 94 ? 8.547 -1.011 -16.821 1.00 85.69 94 THR A CA 1
ATOM 711 C C . THR A 1 94 ? 9.537 0.074 -16.397 1.00 85.69 94 THR A C 1
ATOM 713 O O . THR A 1 94 ? 9.327 0.711 -15.367 1.00 85.69 94 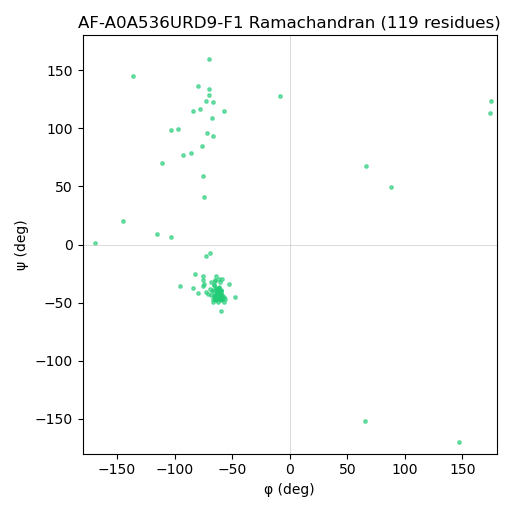THR A O 1
ATOM 716 N N . ILE A 1 95 ? 10.557 0.367 -17.215 1.00 87.75 95 ILE A N 1
ATOM 717 C CA . ILE A 1 95 ? 11.479 1.492 -16.970 1.00 87.75 95 ILE A CA 1
ATOM 718 C C . ILE A 1 95 ? 10.715 2.823 -16.946 1.00 87.75 95 ILE A C 1
ATOM 720 O O . ILE A 1 95 ? 10.932 3.643 -16.054 1.00 87.75 95 ILE A O 1
ATOM 724 N N . GLY A 1 96 ? 9.781 3.024 -17.882 1.00 91.19 96 GLY A N 1
ATOM 725 C CA . GLY A 1 96 ? 8.911 4.200 -17.908 1.00 91.19 96 GLY A CA 1
ATOM 726 C C . GLY A 1 96 ? 8.060 4.340 -16.642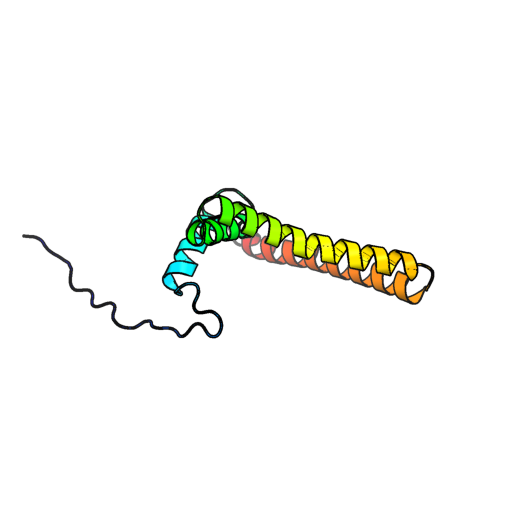 1.00 91.19 96 GLY A C 1
ATOM 727 O O . GLY A 1 96 ? 7.989 5.425 -16.066 1.00 91.19 96 GLY A O 1
ATOM 728 N N . VAL A 1 97 ? 7.472 3.242 -16.159 1.00 92.62 97 VAL A N 1
ATOM 729 C CA . VAL A 1 97 ? 6.703 3.216 -14.903 1.00 92.62 97 VAL A CA 1
ATOM 730 C C . VAL A 1 97 ? 7.594 3.553 -13.704 1.00 92.62 97 VAL A C 1
ATOM 732 O O . VAL A 1 97 ? 7.204 4.376 -12.876 1.00 92.62 97 VAL A O 1
ATOM 735 N N . SER A 1 98 ? 8.804 2.993 -13.617 1.00 91.25 98 SER A N 1
ATOM 736 C CA . SER A 1 98 ? 9.760 3.309 -12.546 1.00 91.25 98 SER A CA 1
ATOM 737 C C . SER A 1 98 ? 10.198 4.778 -12.570 1.00 91.25 98 SER A C 1
ATOM 739 O O . SER A 1 98 ? 10.268 5.422 -11.519 1.00 91.25 98 SER A O 1
ATOM 741 N N . ALA A 1 99 ? 10.442 5.336 -13.759 1.00 95.12 99 ALA A N 1
ATOM 742 C CA . ALA A 1 99 ? 10.772 6.748 -13.931 1.00 95.12 99 ALA A CA 1
ATOM 743 C C . ALA A 1 99 ? 9.603 7.655 -13.511 1.00 95.12 99 ALA A C 1
ATOM 745 O O . ALA A 1 99 ? 9.803 8.614 -12.763 1.00 95.12 99 ALA A O 1
ATOM 746 N N . ALA A 1 100 ? 8.373 7.320 -13.914 1.00 96.06 100 ALA A N 1
ATOM 747 C CA . ALA A 1 100 ? 7.169 8.046 -13.518 1.00 96.06 100 ALA A CA 1
ATOM 748 C C . ALA A 1 100 ? 6.931 7.989 -12.000 1.00 96.06 100 ALA A C 1
ATOM 750 O O . ALA A 1 100 ? 6.652 9.019 -11.385 1.00 96.06 100 ALA A O 1
ATOM 751 N N . ALA A 1 101 ? 7.099 6.818 -11.377 1.00 95.62 101 ALA A N 1
ATOM 752 C CA . ALA A 1 101 ? 6.988 6.650 -9.929 1.00 95.62 101 ALA A CA 1
ATOM 753 C C . ALA A 1 101 ? 8.020 7.507 -9.179 1.00 95.62 101 ALA A C 1
ATOM 755 O O . ALA A 1 101 ? 7.670 8.223 -8.241 1.00 95.62 101 ALA A O 1
ATOM 756 N N . THR A 1 102 ? 9.274 7.502 -9.636 1.00 96.12 102 THR A N 1
ATOM 757 C CA . THR A 1 102 ? 10.346 8.333 -9.066 1.00 96.12 102 THR A CA 1
ATOM 758 C C . THR A 1 102 ? 10.020 9.821 -9.194 1.00 96.12 102 THR A C 1
ATOM 760 O O . THR A 1 102 ? 10.095 10.563 -8.214 1.00 96.12 102 THR A O 1
ATOM 763 N N . GLY A 1 103 ? 9.584 10.255 -10.381 1.00 96.75 103 GLY A N 1
ATOM 764 C CA . GLY A 1 103 ? 9.158 11.631 -10.627 1.00 96.75 103 GLY 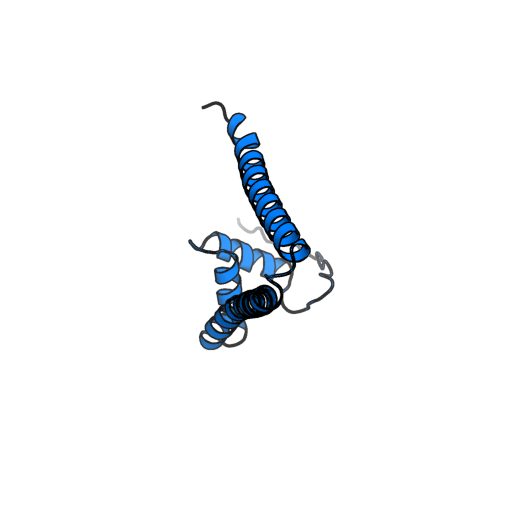A CA 1
ATOM 765 C C . GLY A 1 103 ? 7.992 12.057 -9.732 1.00 96.75 103 GLY A C 1
ATOM 766 O O . GLY A 1 103 ? 8.005 13.163 -9.194 1.00 96.75 103 GLY A O 1
ATOM 767 N N . LEU A 1 104 ? 7.021 11.168 -9.502 1.00 96.81 104 LEU A N 1
ATOM 768 C CA . LEU A 1 104 ? 5.893 11.415 -8.606 1.00 96.81 104 LEU A CA 1
ATOM 769 C C . LEU A 1 104 ? 6.348 11.588 -7.151 1.00 96.81 104 LEU A C 1
ATOM 771 O O . LEU A 1 104 ? 5.914 12.535 -6.497 1.00 96.81 104 LEU A O 1
ATOM 775 N N . ILE A 1 105 ? 7.241 10.725 -6.656 1.00 96.19 105 ILE A N 1
ATOM 776 C CA . ILE A 1 105 ? 7.799 10.825 -5.297 1.00 96.19 105 ILE A CA 1
ATOM 777 C C . ILE A 1 105 ? 8.525 12.163 -5.119 1.00 96.19 105 ILE A C 1
ATOM 779 O O . ILE A 1 105 ? 8.256 12.893 -4.162 1.00 96.19 105 ILE A O 1
ATOM 783 N N . ILE A 1 106 ? 9.383 12.528 -6.074 1.00 96.69 106 ILE A N 1
ATOM 784 C CA . ILE A 1 106 ? 10.106 13.805 -6.073 1.00 96.69 106 ILE A CA 1
ATOM 785 C C . ILE A 1 106 ? 9.123 14.984 -6.092 1.00 96.69 106 ILE A C 1
ATOM 787 O O . ILE A 1 106 ? 9.248 15.912 -5.292 1.00 96.69 106 ILE A O 1
ATOM 791 N N . ALA A 1 107 ? 8.109 14.945 -6.960 1.00 95.69 107 ALA A N 1
ATOM 792 C CA . ALA A 1 107 ? 7.094 15.989 -7.058 1.00 95.69 107 ALA A CA 1
ATOM 793 C C . ALA A 1 107 ? 6.300 16.155 -5.754 1.00 95.69 107 ALA A C 1
ATOM 795 O O . ALA A 1 107 ? 6.022 17.285 -5.345 1.00 95.69 107 ALA A O 1
ATOM 796 N N . MET A 1 108 ? 5.965 15.054 -5.074 1.00 95.06 108 MET A N 1
ATOM 797 C CA . MET A 1 108 ? 5.319 15.102 -3.760 1.00 95.06 108 MET A CA 1
ATOM 798 C C . MET A 1 108 ? 6.238 15.714 -2.701 1.00 95.06 108 MET A C 1
ATOM 800 O O . MET A 1 108 ? 5.793 16.589 -1.957 1.00 95.06 108 MET A O 1
ATOM 804 N N . GLY A 1 109 ? 7.521 15.346 -2.693 1.00 93.88 109 GLY A N 1
ATOM 805 C CA . GLY A 1 109 ? 8.527 15.963 -1.827 1.00 93.88 109 GLY A CA 1
ATOM 806 C C . GLY A 1 109 ? 8.629 17.475 -2.042 1.00 93.88 109 GLY A C 1
ATOM 807 O O . GLY A 1 109 ? 8.503 18.250 -1.094 1.00 93.88 109 GLY A O 1
ATOM 808 N N . PHE A 1 110 ? 8.746 17.926 -3.295 1.00 94.50 110 PHE A N 1
ATOM 809 C CA . PHE A 1 110 ? 8.765 19.356 -3.623 1.00 94.50 110 PHE A CA 1
ATOM 810 C C . PHE A 1 110 ? 7.474 20.074 -3.230 1.00 94.50 110 PHE A C 1
ATOM 812 O O . PHE A 1 110 ? 7.520 21.212 -2.756 1.00 94.50 110 PHE A O 1
ATOM 819 N N . ARG A 1 111 ? 6.318 19.431 -3.420 1.00 91.19 111 ARG A N 1
ATOM 820 C CA . ARG A 1 111 ? 5.026 20.002 -3.034 1.00 91.19 111 ARG A CA 1
ATOM 821 C C . ARG A 1 111 ? 4.925 20.200 -1.524 1.00 91.19 111 ARG A C 1
ATOM 823 O O . ARG A 1 111 ? 4.404 21.230 -1.110 1.00 91.19 111 ARG A O 1
ATOM 830 N N . MET A 1 112 ? 5.466 19.278 -0.732 1.00 91.00 112 MET A N 1
ATOM 831 C CA . MET A 1 112 ? 5.524 19.402 0.726 1.00 91.00 112 MET A CA 1
ATOM 832 C C . MET A 1 112 ? 6.580 20.419 1.193 1.00 91.00 112 MET A C 1
ATOM 834 O O . MET A 1 112 ? 6.367 21.138 2.164 1.00 91.00 112 MET A O 1
ATOM 838 N N . ALA A 1 113 ? 7.703 20.536 0.479 1.00 89.00 113 ALA A N 1
ATOM 839 C CA . ALA A 1 113 ? 8.780 21.468 0.819 1.00 89.00 113 ALA A CA 1
ATOM 840 C C . ALA A 1 113 ? 8.460 22.938 0.484 1.00 89.00 113 ALA A C 1
ATOM 842 O O . ALA A 1 113 ? 8.931 23.849 1.166 1.00 89.00 113 ALA A O 1
ATOM 843 N N . ARG A 1 114 ? 7.655 23.198 -0.556 1.00 86.62 114 ARG A N 1
ATOM 844 C CA . ARG A 1 114 ? 7.298 24.562 -0.996 1.00 86.62 114 ARG A CA 1
ATOM 845 C C . ARG A 1 114 ? 6.663 25.427 0.111 1.00 86.62 114 ARG A C 1
ATOM 847 O O . ARG A 1 114 ? 7.104 26.567 0.254 1.00 86.62 114 ARG A O 1
ATOM 854 N N . PRO A 1 115 ? 5.674 24.940 0.886 1.00 82.38 115 PRO A N 1
ATOM 855 C CA . PRO A 1 115 ? 5.087 25.689 1.998 1.00 82.38 115 PRO A CA 1
ATOM 856 C C . PRO A 1 115 ? 6.056 25.941 3.157 1.00 82.38 115 PRO A C 1
ATOM 858 O O . PRO A 1 115 ? 6.017 27.019 3.741 1.00 82.38 115 PRO A O 1
ATOM 861 N N . MET A 1 116 ? 6.961 25.000 3.458 1.00 74.88 116 MET A N 1
ATOM 862 C CA . MET A 1 116 ? 7.911 25.142 4.574 1.00 74.88 116 MET A CA 1
ATOM 863 C C . MET A 1 116 ? 8.890 26.307 4.386 1.00 74.88 116 MET A C 1
ATOM 865 O O . MET A 1 116 ? 9.321 26.909 5.361 1.00 74.88 116 MET A O 1
ATOM 869 N N . ARG A 1 117 ? 9.187 26.703 3.141 1.00 70.62 117 ARG A N 1
ATOM 870 C CA . ARG A 1 117 ? 10.038 27.874 2.849 1.00 70.62 117 ARG A CA 1
ATOM 871 C C . ARG A 1 117 ? 9.396 29.222 3.203 1.00 70.62 117 ARG A C 1
ATOM 873 O O . ARG A 1 117 ? 10.058 30.244 3.061 1.00 70.62 117 ARG A O 1
ATOM 880 N N . ARG A 1 118 ? 8.116 29.248 3.594 1.00 66.62 118 ARG A N 1
ATOM 881 C CA . ARG A 1 118 ? 7.376 30.470 3.951 1.00 66.62 118 ARG A CA 1
ATOM 882 C C . ARG A 1 118 ? 7.197 30.667 5.453 1.00 66.62 118 ARG A C 1
ATOM 884 O O . ARG A 1 118 ? 6.479 31.584 5.827 1.00 66.62 118 ARG A O 1
ATOM 891 N N . ILE A 1 119 ? 7.807 29.828 6.288 1.00 65.38 119 ILE A N 1
ATOM 892 C CA . ILE A 1 119 ? 7.829 30.015 7.740 1.00 65.38 119 ILE A CA 1
ATOM 893 C C . ILE A 1 119 ? 9.165 30.702 8.063 1.00 65.38 119 ILE A C 1
ATOM 895 O O . ILE A 1 119 ? 10.197 30.027 8.037 1.00 65.38 119 ILE A O 1
ATOM 899 N N . PRO A 1 120 ? 9.197 32.033 8.269 1.00 66.62 120 PRO A N 1
ATOM 900 C CA . PRO A 1 120 ? 10.348 32.670 8.880 1.00 66.62 120 PRO A CA 1
ATOM 901 C C . PRO A 1 120 ? 10.324 32.286 10.362 1.00 66.62 120 PRO A C 1
ATOM 903 O O . PRO A 1 120 ? 9.301 32.461 11.024 1.00 66.62 120 PRO A O 1
ATOM 906 N N . TRP A 1 121 ? 11.412 31.689 10.837 1.00 64.06 121 TRP A N 1
ATOM 907 C CA . TRP A 1 121 ? 11.669 31.555 12.269 1.00 64.06 121 TRP A CA 1
ATOM 908 C C . TRP A 1 121 ? 11.951 32.929 12.871 1.00 64.06 121 TRP A C 1
ATOM 910 O O . TRP A 1 121 ? 12.643 33.721 12.188 1.00 64.06 121 TRP A O 1
#

Mean predicted aligned error: 11.27 Å

Sequence (121 aa):
MSTASDTPTAAIDVPTRRARWLSEREFTEVLSLSQFLPGPNIINVAIIVGNRFRGPLGSLAASVGLMLMPFIMVLVLAALYARFADIERVRGATIGVSAAATGLIIAMGFRMARPMRRIPW

Secondary structure (DSSP, 8-state):
----------------TT-TTS-HHHHHHHHHHHHHSSS-HHHHHHHHHHHHHHTHHHHHHHHHHHHHHHHHHHHHHHHHHHHHTTSHHHHHHHHHHHHHHHHHHHHHHHHHHHHHTT---

Foldseek 3Di:
DDDDDDDPPPDPQPPPPDDPLDGPVRLVVQQVVLVVDPDDSVLSSQQVSLCVPPRRVRSVVSNCVVVVVVVVVVVVVVVVCVVCVPPVVSVVVVVVVVVVVVVVVVVVVCVVVVVVVPDDD